Protein AF-A0A5C4S2W8-F1 (afdb_monomer_lite)

Foldseek 3Di:
DAEEEEQAAEEEEDEPFAEEYEYEDHHFQYEYEAEPPDGHQYEYEYEHDDQPRYAYEYEPDDPVQWDWDADPQEIWIDGVRYIYHYGPHHPVRDDDVRYHYD

pLDDT: mean 92.23, std 7.01, range [64.69, 98.69]

Structure (mmCIF, N/CA/C/O backbone):
data_AF-A0A5C4S2W8-F1
#
_entry.id   AF-A0A5C4S2W8-F1
#
loop_
_atom_site.group_PDB
_atom_site.id
_atom_site.type_symbol
_atom_site.label_atom_id
_atom_site.label_alt_id
_atom_site.label_comp_id
_atom_site.label_asym_id
_atom_site.label_entity_id
_atom_site.label_seq_id
_atom_site.pdbx_PDB_ins_code
_atom_site.Cartn_x
_atom_site.Cartn_y
_atom_site.Cartn_z
_atom_site.occupancy
_atom_site.B_iso_or_equiv
_atom_site.auth_seq_id
_atom_site.auth_comp_id
_atom_site.auth_asym_id
_atom_site.auth_atom_id
_atom_site.pdbx_PDB_model_num
ATOM 1 N N . GLY A 1 1 ? -2.004 6.730 -14.067 1.00 86.62 1 GLY A N 1
ATOM 2 C CA . GLY A 1 1 ? -1.935 8.163 -14.410 1.00 86.62 1 GLY A CA 1
ATOM 3 C C . GLY A 1 1 ? -1.652 8.871 -13.117 1.00 86.62 1 GLY A C 1
ATOM 4 O O . GLY A 1 1 ? -0.824 8.380 -12.392 1.00 86.62 1 GLY A O 1
ATOM 5 N N . ASN A 1 2 ? -2.298 9.983 -12.784 1.00 95.69 2 ASN A N 1
ATOM 6 C CA . ASN A 1 2 ? -2.459 10.297 -11.360 1.00 95.69 2 ASN A CA 1
ATOM 7 C C . ASN A 1 2 ? -3.952 10.189 -11.105 1.00 95.69 2 ASN A C 1
ATOM 9 O O . ASN A 1 2 ? -4.709 11.097 -11.468 1.00 95.69 2 ASN A O 1
ATOM 13 N N . ASP A 1 3 ? -4.364 9.054 -10.576 1.00 96.38 3 ASP A N 1
ATOM 14 C CA . ASP A 1 3 ? -5.743 8.618 -10.533 1.00 96.38 3 ASP A CA 1
ATOM 15 C C . ASP A 1 3 ? -6.281 8.623 -9.098 1.00 96.38 3 ASP A C 1
ATOM 17 O O . ASP A 1 3 ? -5.558 8.691 -8.102 1.00 96.38 3 ASP A O 1
ATOM 21 N N . ARG A 1 4 ? -7.609 8.638 -8.995 1.00 97.81 4 ARG A N 1
ATOM 22 C CA . ARG A 1 4 ? -8.342 8.469 -7.739 1.00 97.81 4 ARG A CA 1
ATOM 23 C C . ARG A 1 4 ? -9.236 7.254 -7.893 1.00 97.81 4 ARG A C 1
ATOM 25 O O . ARG A 1 4 ? -10.147 7.293 -8.721 1.00 97.81 4 ARG A O 1
ATOM 32 N N . LEU A 1 5 ? -8.967 6.203 -7.130 1.00 97.88 5 LEU A N 1
ATOM 33 C CA . LEU A 1 5 ? -9.716 4.951 -7.170 1.00 97.88 5 LEU A CA 1
ATOM 34 C C . LEU A 1 5 ? -10.456 4.762 -5.847 1.00 97.88 5 LEU A C 1
ATOM 36 O O . LEU A 1 5 ? -9.905 5.016 -4.779 1.00 97.88 5 LEU A O 1
ATOM 40 N N . TYR A 1 6 ? -11.706 4.317 -5.946 1.00 98.12 6 TYR A N 1
ATOM 41 C CA . TYR A 1 6 ? -12.584 4.026 -4.816 1.00 98.12 6 TYR A CA 1
ATOM 42 C C . TYR A 1 6 ? -13.240 2.662 -5.059 1.00 98.12 6 TYR A C 1
ATOM 44 O O . TYR A 1 6 ? -13.908 2.517 -6.086 1.00 98.12 6 TYR A O 1
ATOM 52 N N . GLY A 1 7 ? -13.012 1.687 -4.173 1.00 97.75 7 GLY A N 1
ATOM 53 C CA . GLY A 1 7 ? -13.579 0.332 -4.262 1.00 97.75 7 GLY A CA 1
ATOM 54 C C . GLY A 1 7 ? -15.073 0.332 -3.948 1.00 97.75 7 GLY A C 1
ATOM 55 O O . GLY A 1 7 ? -15.903 0.050 -4.814 1.00 97.75 7 GLY A O 1
ATOM 56 N N . GLY A 1 8 ? -15.425 0.844 -2.770 1.00 97.88 8 GLY A N 1
ATOM 57 C CA . GLY A 1 8 ? -16.808 1.002 -2.335 1.00 97.88 8 GLY A CA 1
ATOM 58 C C . GLY A 1 8 ? -17.196 -0.052 -1.317 1.00 97.88 8 GLY A C 1
ATOM 59 O O . GLY A 1 8 ? -16.492 -0.237 -0.337 1.00 97.88 8 GLY A O 1
ATOM 60 N N . ASP A 1 9 ? -18.367 -0.660 -1.483 1.00 97.69 9 ASP A N 1
ATOM 61 C CA . ASP A 1 9 ? -18.800 -1.738 -0.595 1.00 97.69 9 ASP A CA 1
ATOM 62 C C . ASP A 1 9 ? -18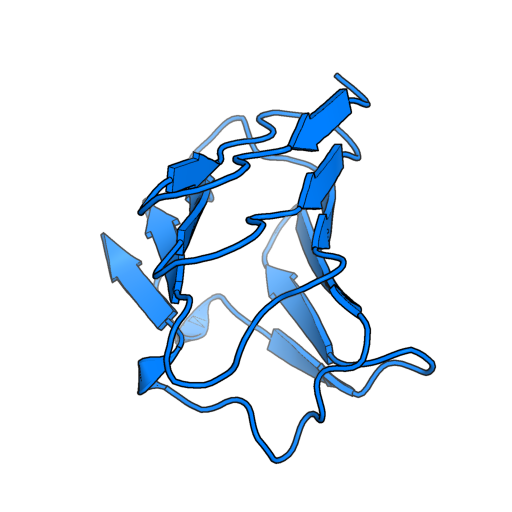.385 -3.087 -1.198 1.00 97.69 9 ASP A C 1
ATOM 64 O O . ASP A 1 9 ? -18.750 -3.390 -2.338 1.00 97.69 9 ASP A O 1
ATOM 68 N N . GLY A 1 10 ? -17.762 -3.955 -0.405 1.00 97.94 10 GLY A N 1
ATOM 69 C CA . GLY A 1 10 ? -17.365 -5.300 -0.809 1.00 97.94 10 GLY A CA 1
ATOM 70 C C . GLY A 1 10 ? -15.874 -5.554 -0.622 1.00 97.94 10 GLY A C 1
ATOM 71 O O . GLY A 1 10 ? -15.175 -4.773 -0.007 1.00 97.94 10 GLY A O 1
ATOM 72 N N . SER A 1 11 ? -15.411 -6.706 -1.105 1.00 98.25 11 SER A N 1
ATOM 73 C CA . SER A 1 11 ? -13.978 -7.004 -1.164 1.00 98.25 11 SER A CA 1
ATOM 74 C C . SER A 1 11 ? -13.453 -6.630 -2.537 1.00 98.25 11 SER A C 1
ATOM 76 O O . SER A 1 11 ? -13.718 -7.345 -3.513 1.00 98.25 11 SER A O 1
ATOM 78 N N . ASP A 1 12 ? -12.707 -5.540 -2.601 1.00 98.62 12 ASP A N 1
ATOM 79 C CA . ASP A 1 12 ? -12.193 -4.971 -3.831 1.00 98.62 12 ASP A CA 1
ATOM 80 C C . ASP A 1 12 ? -10.703 -5.255 -4.028 1.00 98.62 12 ASP A C 1
ATOM 82 O O . ASP A 1 12 ? -9.938 -5.556 -3.111 1.00 98.62 12 ASP A O 1
ATOM 86 N N . ARG A 1 13 ? -10.275 -5.191 -5.290 1.00 97.88 13 ARG A N 1
ATOM 87 C CA . ARG A 1 13 ? -8.861 -5.260 -5.671 1.00 97.88 13 ARG A CA 1
ATOM 88 C C . ARG A 1 13 ? -8.510 -4.001 -6.443 1.00 97.88 13 ARG A C 1
ATOM 90 O O . ARG A 1 13 ? -9.021 -3.800 -7.546 1.00 97.88 13 ARG A O 1
ATOM 97 N N . LEU A 1 14 ? -7.666 -3.159 -5.859 1.00 97.94 14 LEU A N 1
ATOM 98 C CA . LEU A 1 14 ? -7.323 -1.844 -6.386 1.00 97.94 14 LEU A CA 1
ATOM 99 C C . LEU A 1 14 ? -5.877 -1.836 -6.881 1.00 97.94 14 LEU A C 1
ATOM 101 O O . LEU A 1 14 ? -4.947 -2.097 -6.124 1.00 97.94 14 LEU A O 1
ATOM 105 N N . GLU A 1 15 ? -5.700 -1.482 -8.150 1.00 95.25 15 GLU A N 1
ATOM 106 C CA . GLU A 1 15 ? -4.400 -1.291 -8.790 1.00 95.25 15 GLU A CA 1
ATOM 107 C C . GLU A 1 15 ? -4.389 0.094 -9.450 1.00 95.25 15 GLU A C 1
ATOM 109 O O . GLU A 1 15 ? -5.111 0.327 -10.420 1.00 95.25 15 GLU A O 1
ATOM 114 N N . GLY A 1 16 ? -3.606 1.028 -8.898 1.00 93.44 16 GLY A N 1
ATOM 115 C CA . GLY A 1 16 ? -3.472 2.388 -9.446 1.00 93.44 16 GLY A CA 1
ATOM 116 C C . GLY A 1 16 ? -2.714 2.419 -10.779 1.00 93.44 16 GLY A C 1
ATOM 117 O O . GLY A 1 16 ? -3.068 3.150 -11.709 1.00 93.44 16 GLY A O 1
ATOM 118 N N . GLY A 1 17 ? -1.740 1.517 -10.925 1.00 91.69 17 GLY A N 1
ATOM 119 C CA . GLY A 1 17 ? -0.876 1.445 -12.093 1.00 91.69 17 GLY A CA 1
ATOM 120 C C . GLY A 1 17 ? 0.305 2.404 -11.967 1.00 91.69 17 GLY A C 1
ATOM 121 O O . GLY A 1 17 ? 0.966 2.446 -10.945 1.00 91.69 17 GLY A O 1
ATOM 122 N N . SER A 1 18 ? 0.655 3.110 -13.042 1.00 90.19 18 SER A N 1
ATOM 123 C CA . SER A 1 18 ? 1.794 4.036 -13.027 1.00 90.19 18 SER A CA 1
ATOM 124 C C . SER A 1 18 ? 1.388 5.438 -12.588 1.00 90.19 18 SER A C 1
ATOM 126 O O . SER A 1 18 ? 0.372 5.937 -13.060 1.00 90.19 18 SER A O 1
ATOM 128 N N . GLY A 1 19 ? 2.262 6.127 -11.853 1.00 92.44 19 GLY A N 1
ATOM 129 C CA . GLY A 1 19 ? 2.104 7.523 -11.439 1.00 92.44 19 GLY A CA 1
ATOM 130 C C . GLY A 1 19 ? 1.749 7.663 -9.960 1.00 92.44 19 GLY A C 1
ATOM 131 O O . GLY A 1 19 ? 2.172 6.843 -9.165 1.00 92.44 19 GLY A O 1
ATOM 132 N N . ALA A 1 20 ? 1.147 8.780 -9.556 1.00 95.44 20 ALA A N 1
ATOM 133 C CA . ALA A 1 20 ? 0.855 9.046 -8.145 1.00 95.44 20 ALA A CA 1
ATOM 134 C C . ALA A 1 20 ? -0.650 8.975 -7.908 1.00 95.44 20 ALA A C 1
ATOM 136 O O . ALA A 1 20 ? -1.374 9.942 -8.190 1.00 95.44 20 ALA A O 1
ATOM 137 N N . ASP A 1 21 ? -1.095 7.838 -7.388 1.00 97.19 21 ASP A N 1
ATOM 138 C CA . ASP A 1 21 ? -2.501 7.501 -7.250 1.00 97.19 21 ASP A CA 1
ATOM 139 C C . ASP A 1 21 ? -2.988 7.660 -5.804 1.00 97.19 21 ASP A C 1
ATOM 141 O O . ASP A 1 21 ? -2.241 7.570 -4.828 1.00 97.19 21 ASP A O 1
ATOM 145 N N . THR A 1 22 ? -4.276 7.952 -5.647 1.00 98.19 22 THR A N 1
ATOM 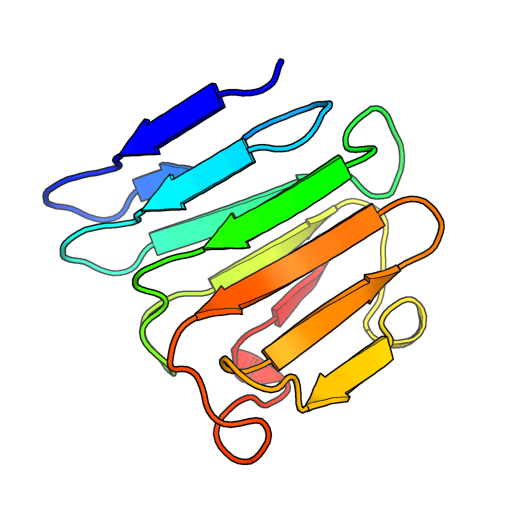146 C CA . THR A 1 22 ? -4.961 7.934 -4.348 1.00 98.19 22 THR A CA 1
ATOM 147 C C . THR A 1 22 ? -5.999 6.826 -4.366 1.00 98.19 22 THR A C 1
ATOM 149 O O . THR A 1 22 ? -6.930 6.867 -5.172 1.00 98.19 22 THR A O 1
ATOM 152 N N . LEU A 1 23 ? -5.834 5.849 -3.486 1.00 98.50 23 LEU A N 1
ATOM 153 C CA . LEU A 1 23 ? -6.641 4.643 -3.413 1.00 98.50 23 LEU A CA 1
ATOM 154 C C . LEU A 1 23 ? -7.445 4.648 -2.110 1.00 98.50 23 LEU A C 1
ATOM 156 O O . LEU A 1 23 ? -6.923 4.978 -1.043 1.00 98.50 23 LEU A O 1
ATOM 160 N N . SER A 1 24 ? -8.709 4.268 -2.208 1.00 98.62 24 SER A N 1
ATOM 161 C CA . SER A 1 24 ? -9.597 4.088 -1.065 1.00 98.62 24 SER A CA 1
ATOM 162 C C . SER A 1 24 ? -10.354 2.775 -1.245 1.00 98.62 24 SER A C 1
ATOM 164 O O . SER A 1 24 ? -11.056 2.623 -2.248 1.00 98.62 24 SER A O 1
ATOM 166 N N . GLY A 1 25 ? -10.184 1.831 -0.324 1.00 98.25 25 GLY A N 1
ATOM 167 C CA . GLY A 1 25 ? -10.836 0.519 -0.385 1.00 98.25 25 GLY A CA 1
ATOM 168 C C . GLY A 1 25 ? -12.344 0.641 -0.184 1.00 98.25 25 GLY A C 1
ATOM 169 O O . GLY A 1 25 ? -13.132 0.260 -1.048 1.00 98.25 25 GLY A O 1
ATOM 170 N N . GLY A 1 26 ? -12.745 1.377 0.851 1.00 98.31 26 GLY A N 1
ATOM 171 C CA . GLY A 1 26 ? -14.127 1.464 1.289 1.00 98.31 26 GLY A CA 1
ATOM 172 C C . GLY A 1 26 ? -14.421 0.450 2.391 1.00 98.31 26 GLY A C 1
ATOM 173 O O . GLY A 1 26 ? -13.723 0.410 3.397 1.00 98.31 26 GLY A O 1
ATOM 174 N N . ALA A 1 27 ? -15.536 -0.263 2.287 1.00 97.75 27 ALA A N 1
ATOM 175 C CA . ALA A 1 27 ? -15.998 -1.187 3.310 1.00 97.75 27 ALA A CA 1
ATOM 176 C C . ALA A 1 27 ? -15.836 -2.633 2.849 1.00 97.75 27 ALA A C 1
ATOM 178 O O . ALA A 1 27 ? -16.565 -3.077 1.970 1.00 97.75 27 ALA A O 1
ATOM 179 N N . GLY A 1 28 ? -15.025 -3.410 3.556 1.00 98.00 28 GLY A N 1
ATOM 180 C CA . GLY A 1 28 ? -14.832 -4.833 3.300 1.00 98.00 28 GLY A CA 1
ATOM 181 C C . GLY A 1 28 ? -13.373 -5.207 3.489 1.00 98.00 28 GLY A C 1
ATOM 182 O O . GLY A 1 28 ? -12.651 -4.483 4.154 1.00 98.00 28 GLY A O 1
ATOM 183 N N . SER A 1 29 ? -12.979 -6.378 2.986 1.00 98.25 29 SER A N 1
ATOM 184 C CA . SER A 1 29 ? -11.573 -6.801 2.992 1.00 98.25 29 SER A CA 1
ATOM 185 C C . SER A 1 29 ? -10.979 -6.557 1.620 1.00 98.25 29 SER A C 1
ATOM 187 O O . SER A 1 29 ? -11.285 -7.320 0.693 1.00 98.25 29 SER A O 1
ATOM 189 N N . ASP A 1 30 ? -10.152 -5.526 1.513 1.00 98.69 30 ASP A N 1
ATOM 190 C CA . ASP A 1 30 ? -9.632 -5.029 0.249 1.00 98.69 30 ASP A CA 1
ATOM 191 C C . ASP A 1 30 ? -8.175 -5.431 0.019 1.00 98.69 30 ASP A C 1
ATOM 193 O O . ASP A 1 30 ? -7.404 -5.722 0.938 1.00 98.69 30 ASP A O 1
ATOM 197 N N . VAL A 1 31 ? -7.781 -5.464 -1.253 1.00 98.44 31 VAL A N 1
ATOM 198 C CA . VAL A 1 31 ? -6.403 -5.747 -1.658 1.00 98.44 31 VAL A CA 1
ATOM 199 C C . VAL A 1 31 ? -5.871 -4.626 -2.535 1.00 98.44 31 VAL A C 1
ATOM 201 O O . VAL A 1 31 ? -6.374 -4.387 -3.634 1.00 98.44 31 VAL A O 1
ATOM 204 N N . PHE A 1 32 ? -4.794 -3.991 -2.085 1.00 97.88 32 PHE A N 1
ATOM 205 C CA . PHE A 1 32 ? -4.084 -2.962 -2.837 1.00 97.88 32 PHE A CA 1
ATOM 206 C C . PHE A 1 32 ? -2.865 -3.583 -3.518 1.00 97.88 32 PHE A C 1
ATOM 208 O O . PHE A 1 32 ? -1.981 -4.118 -2.847 1.00 97.88 32 PHE A O 1
ATOM 215 N N . VAL A 1 33 ? -2.840 -3.552 -4.850 1.00 95.69 33 VAL A N 1
ATOM 216 C CA . VAL A 1 33 ? -1.904 -4.324 -5.676 1.00 95.69 33 VAL A CA 1
ATOM 217 C C . VAL A 1 33 ? -0.799 -3.433 -6.241 1.00 95.69 33 VAL A C 1
ATOM 219 O O . VAL A 1 33 ? -1.071 -2.408 -6.871 1.00 95.69 33 VAL A O 1
ATOM 222 N N . PHE A 1 34 ? 0.449 -3.873 -6.077 1.00 93.81 34 PHE A N 1
ATOM 223 C CA . PHE A 1 34 ? 1.648 -3.199 -6.574 1.00 93.81 34 PHE A CA 1
ATOM 224 C C . PHE A 1 34 ? 2.534 -4.165 -7.369 1.00 93.81 34 PHE A C 1
ATOM 226 O O . PHE A 1 34 ? 3.053 -5.144 -6.830 1.00 93.81 34 PHE A O 1
ATOM 233 N N . ASP A 1 35 ? 2.761 -3.866 -8.650 1.00 90.19 35 ASP A N 1
ATOM 234 C CA . ASP A 1 35 ? 3.704 -4.607 -9.496 1.00 90.19 35 ASP A CA 1
ATOM 235 C C . ASP A 1 35 ? 5.098 -3.971 -9.449 1.00 90.19 35 ASP A C 1
ATOM 237 O O . ASP A 1 35 ? 5.396 -3.005 -10.157 1.00 90.19 35 ASP A O 1
ATOM 241 N N . ILE A 1 36 ? 5.971 -4.548 -8.621 1.00 84.62 36 ILE A N 1
ATOM 242 C CA . ILE A 1 36 ? 7.352 -4.083 -8.432 1.00 84.62 36 ILE A CA 1
ATOM 243 C C . ILE A 1 36 ? 8.255 -4.519 -9.599 1.00 84.62 36 ILE A C 1
ATOM 245 O O . ILE A 1 36 ? 9.316 -3.937 -9.819 1.00 84.62 36 ILE A O 1
ATOM 249 N N . SER A 1 37 ? 7.845 -5.514 -10.390 1.00 77.62 37 SER A N 1
ATOM 250 C CA . SER A 1 37 ? 8.636 -6.023 -11.516 1.00 77.62 37 SER A CA 1
ATOM 251 C C . SER A 1 37 ? 8.556 -5.158 -12.781 1.00 77.62 37 SER A C 1
ATOM 253 O O . SER A 1 37 ? 9.305 -5.396 -13.735 1.00 77.62 37 SER A O 1
ATOM 255 N N . GLY A 1 38 ? 7.661 -4.164 -12.805 1.00 70.25 38 GLY A N 1
ATOM 256 C CA . GLY A 1 38 ? 7.260 -3.477 -14.028 1.00 70.25 38 GLY A CA 1
ATOM 257 C C . GLY A 1 38 ? 6.833 -2.017 -13.858 1.00 70.25 38 GLY A C 1
ATOM 258 O O . GLY A 1 38 ? 7.607 -1.161 -13.442 1.00 70.25 38 GLY A O 1
ATOM 259 N N . SER A 1 39 ? 5.623 -1.706 -14.331 1.00 64.69 39 SER A N 1
ATOM 260 C CA . SER A 1 39 ? 5.176 -0.337 -14.655 1.00 64.69 39 SER A CA 1
ATOM 261 C C . SER A 1 39 ? 4.623 0.452 -13.467 1.00 64.69 39 SER A C 1
ATOM 263 O O . SER A 1 39 ? 4.272 1.619 -13.645 1.00 64.69 39 SER A O 1
ATOM 265 N N . ASN A 1 40 ? 4.531 -0.149 -12.279 1.00 67.06 40 ASN A N 1
ATOM 266 C CA . ASN A 1 40 ? 3.989 0.498 -11.086 1.00 67.06 40 ASN A CA 1
ATOM 267 C C . ASN A 1 40 ? 5.083 1.337 -10.394 1.00 67.06 40 ASN A C 1
ATOM 269 O O . ASN A 1 40 ? 5.594 1.043 -9.312 1.00 67.06 40 ASN A O 1
ATOM 273 N N . THR A 1 41 ? 5.530 2.354 -11.131 1.00 73.12 41 THR A N 1
ATOM 274 C CA . THR A 1 41 ? 6.456 3.384 -10.663 1.00 73.12 41 THR A CA 1
ATOM 275 C C . THR A 1 41 ? 5.627 4.561 -10.180 1.00 73.12 41 THR A C 1
ATOM 277 O O . THR A 1 41 ? 4.867 5.129 -10.972 1.00 73.12 41 THR A O 1
ATOM 280 N N . GLY A 1 42 ? 5.766 4.938 -8.913 1.00 85.69 42 GLY A N 1
ATOM 281 C CA . GLY A 1 42 ? 4.764 5.807 -8.315 1.00 85.69 42 GLY A CA 1
ATOM 282 C C . GLY A 1 42 ? 4.941 6.077 -6.836 1.00 85.69 42 GLY A C 1
ATOM 283 O O . GLY A 1 42 ? 5.642 5.353 -6.131 1.00 85.69 42 GLY A O 1
ATOM 284 N N . SER A 1 43 ? 4.308 7.149 -6.372 1.00 93.06 43 SER A N 1
ATOM 285 C CA . SER A 1 43 ? 4.153 7.428 -4.948 1.00 93.06 43 SER A CA 1
ATOM 286 C C . SER A 1 43 ? 2.671 7.530 -4.650 1.00 93.06 43 SER A C 1
ATOM 288 O O . SER A 1 43 ? 2.081 8.598 -4.824 1.00 93.06 43 SER A O 1
ATOM 290 N N . ASP A 1 44 ? 2.113 6.420 -4.194 1.00 96.00 44 ASP A N 1
ATOM 291 C CA . ASP A 1 44 ? 0.684 6.281 -3.973 1.00 96.00 44 ASP A CA 1
ATOM 292 C C . ASP A 1 44 ? 0.305 6.587 -2.532 1.00 96.00 44 ASP A C 1
ATOM 294 O O . ASP A 1 44 ? 1.130 6.548 -1.610 1.00 96.00 44 ASP A O 1
ATOM 298 N N . THR A 1 45 ? -0.976 6.865 -2.338 1.00 97.50 45 THR A N 1
ATOM 299 C CA . THR A 1 45 ? -1.581 7.079 -1.029 1.00 97.50 45 THR A CA 1
ATOM 300 C C . THR A 1 45 ? -2.811 6.197 -0.885 1.00 97.50 45 THR A C 1
ATOM 302 O O . THR A 1 45 ? -3.735 6.307 -1.685 1.00 97.50 45 THR A O 1
ATOM 305 N N . ILE A 1 46 ? -2.856 5.384 0.168 1.00 98.12 46 ILE A N 1
ATOM 306 C CA . ILE A 1 46 ? -4.057 4.675 0.614 1.00 98.12 46 ILE A CA 1
ATOM 307 C C . ILE A 1 46 ? -4.652 5.438 1.799 1.00 98.12 46 ILE A C 1
ATOM 309 O O . ILE A 1 46 ? -3.958 5.698 2.785 1.00 98.12 46 ILE A O 1
ATOM 313 N N . THR A 1 47 ? -5.923 5.820 1.698 1.00 98.06 47 THR A N 1
ATOM 314 C CA . THR A 1 47 ? -6.557 6.750 2.652 1.00 98.06 47 THR A CA 1
ATOM 315 C C . THR A 1 47 ? -7.295 6.082 3.811 1.00 98.06 47 THR A C 1
ATOM 317 O O . THR A 1 47 ? -7.621 6.762 4.781 1.00 98.06 47 THR A O 1
ATOM 320 N N . ASP A 1 48 ? -7.614 4.793 3.700 1.00 97.62 48 ASP A N 1
ATOM 321 C CA . ASP A 1 48 ? -8.543 4.088 4.595 1.00 97.62 48 ASP A CA 1
ATOM 322 C C . ASP A 1 48 ? -8.120 2.651 4.940 1.00 97.62 48 ASP A C 1
ATOM 324 O O . ASP A 1 48 ? -8.953 1.881 5.396 1.00 97.62 48 ASP A O 1
ATOM 328 N N . PHE A 1 49 ? -6.831 2.318 4.791 1.00 97.81 49 PHE A N 1
ATOM 329 C CA . PHE A 1 49 ? -6.307 0.974 5.066 1.00 97.81 49 PHE A CA 1
ATOM 330 C C . PHE A 1 49 ? -6.661 0.486 6.484 1.00 97.81 49 PHE A C 1
ATOM 332 O O . PHE A 1 49 ? -6.216 1.073 7.482 1.00 97.81 49 PHE A O 1
ATOM 339 N N . GLU A 1 50 ? -7.406 -0.614 6.579 1.00 96.62 50 GLU A N 1
ATOM 340 C CA . GLU A 1 50 ? -7.818 -1.244 7.831 1.00 96.62 50 GLU A CA 1
ATOM 341 C C . GLU A 1 50 ? -6.898 -2.424 8.194 1.00 96.62 50 GLU A C 1
ATOM 343 O O . GLU A 1 50 ? -6.870 -3.469 7.547 1.00 96.62 50 GLU A O 1
ATOM 348 N N . ILE A 1 51 ? -6.141 -2.265 9.284 1.00 95.00 51 ILE A N 1
ATOM 349 C CA . ILE A 1 51 ? -5.192 -3.277 9.775 1.00 95.00 51 ILE A CA 1
ATOM 350 C C . ILE A 1 51 ? -5.906 -4.585 10.124 1.00 95.00 51 ILE A C 1
ATOM 352 O O . ILE A 1 51 ? -6.885 -4.586 10.875 1.00 95.00 51 ILE A O 1
ATOM 356 N N . GLY A 1 52 ? -5.361 -5.705 9.645 1.00 94.50 52 GLY A N 1
ATOM 357 C CA . GLY A 1 52 ? -5.929 -7.038 9.858 1.00 94.50 52 GLY A CA 1
ATOM 358 C C . GLY A 1 52 ? -7.207 -7.323 9.061 1.00 94.50 52 GLY A C 1
ATOM 359 O O . GLY A 1 52 ? -7.824 -8.370 9.276 1.00 94.50 52 GLY A O 1
ATOM 360 N N . VAL A 1 53 ? -7.605 -6.417 8.165 1.00 96.44 53 VAL A N 1
ATOM 361 C CA . VAL A 1 53 ? -8.748 -6.571 7.256 1.00 96.44 53 VAL A CA 1
ATOM 362 C C . VAL A 1 53 ? -8.282 -6.446 5.808 1.00 96.44 53 VAL A C 1
ATOM 364 O O . VAL A 1 53 ? -8.570 -7.341 5.010 1.00 96.44 53 VAL A O 1
ATOM 367 N N . ASP A 1 54 ? -7.521 -5.397 5.505 1.00 98.12 54 ASP A N 1
ATOM 368 C CA . ASP A 1 54 ? -6.954 -5.135 4.186 1.00 98.12 54 ASP A CA 1
ATOM 369 C C . ASP A 1 54 ? -5.549 -5.711 4.037 1.00 98.12 54 ASP A C 1
ATOM 371 O O . ASP A 1 54 ? -4.845 -5.983 5.012 1.00 98.12 54 ASP A O 1
ATOM 375 N N . VAL A 1 55 ? -5.119 -5.872 2.787 1.00 97.69 55 VAL A N 1
ATOM 376 C CA . VAL A 1 55 ? -3.808 -6.433 2.451 1.00 97.69 55 VAL A CA 1
ATOM 377 C C . VAL A 1 55 ? -3.116 -5.612 1.369 1.00 97.69 55 VAL A C 1
ATOM 379 O O . VAL A 1 55 ? -3.726 -5.180 0.388 1.00 97.69 55 VAL A O 1
ATOM 382 N N . LEU A 1 56 ? -1.801 -5.456 1.514 1.00 96.94 56 LEU A N 1
ATOM 383 C CA . LEU A 1 56 ? -0.921 -4.984 0.450 1.00 96.94 56 LEU A CA 1
ATOM 384 C C . LEU A 1 56 ? -0.352 -6.187 -0.307 1.00 96.94 56 LEU A C 1
ATOM 386 O O . LEU A 1 56 ? 0.392 -6.993 0.255 1.00 96.94 56 LEU A O 1
ATOM 390 N N . GLU A 1 57 ? -0.684 -6.313 -1.587 1.00 96.19 57 GLU A N 1
ATOM 391 C CA . GLU A 1 57 ? -0.209 -7.396 -2.445 1.00 96.19 57 GLU A CA 1
ATOM 392 C C . GLU A 1 57 ? 0.887 -6.892 -3.387 1.00 96.19 57 GLU A C 1
ATOM 394 O O . GLU A 1 57 ? 0.672 -5.997 -4.201 1.00 96.19 57 GLU A O 1
ATOM 399 N N . PHE A 1 58 ? 2.069 -7.494 -3.295 1.00 94.00 58 PHE A N 1
ATOM 400 C CA . PHE A 1 58 ? 3.246 -7.127 -4.070 1.00 94.00 58 PHE A CA 1
ATOM 401 C C . PHE A 1 58 ? 3.620 -8.236 -5.050 1.00 94.00 58 PHE A C 1
ATOM 403 O O . PHE A 1 58 ? 3.911 -9.361 -4.643 1.00 94.00 58 PHE A O 1
ATOM 410 N N . HIS A 1 59 ? 3.653 -7.915 -6.343 1.00 92.69 59 HIS A N 1
ATOM 411 C CA . HIS A 1 59 ? 4.054 -8.850 -7.398 1.00 92.69 59 HIS A CA 1
ATOM 412 C C . HIS A 1 59 ? 5.531 -8.677 -7.733 1.00 92.69 59 HIS A C 1
ATOM 414 O O . HIS A 1 59 ? 6.019 -7.555 -7.903 1.00 92.69 59 HIS A O 1
ATOM 420 N N . GLY A 1 60 ? 6.251 -9.794 -7.842 1.00 89.50 60 GLY A N 1
ATOM 421 C CA . GLY A 1 60 ? 7.661 -9.793 -8.238 1.00 89.50 60 GLY A CA 1
ATOM 422 C C . GLY A 1 60 ? 8.611 -9.214 -7.185 1.00 89.50 60 GLY A C 1
ATOM 423 O O . GLY A 1 60 ? 9.737 -8.837 -7.512 1.00 89.50 60 GLY A O 1
ATOM 424 N N . ALA A 1 61 ? 8.179 -9.162 -5.925 1.00 87.94 61 ALA A N 1
ATOM 425 C CA . ALA A 1 61 ? 8.976 -8.702 -4.797 1.00 87.94 61 ALA A CA 1
ATOM 426 C C . ALA A 1 61 ? 8.929 -9.682 -3.624 1.00 87.94 61 ALA A C 1
ATOM 428 O O . ALA A 1 61 ? 8.142 -10.620 -3.567 1.00 87.94 61 ALA A O 1
ATOM 429 N N . THR A 1 62 ? 9.794 -9.432 -2.652 1.00 89.94 62 THR A N 1
ATOM 430 C CA . THR A 1 62 ? 9.802 -10.087 -1.348 1.00 89.94 62 THR A CA 1
ATOM 431 C C . THR A 1 62 ? 9.798 -9.030 -0.257 1.00 89.94 62 THR A C 1
ATOM 433 O O . THR A 1 62 ? 10.159 -7.878 -0.495 1.00 89.94 62 THR A O 1
ATOM 436 N N . TYR A 1 63 ? 9.512 -9.440 0.977 1.00 87.38 63 TYR A N 1
ATOM 437 C CA . TYR A 1 63 ? 9.585 -8.547 2.133 1.00 87.38 63 TYR A CA 1
ATOM 438 C C . TYR A 1 63 ? 10.944 -7.836 2.269 1.00 87.38 63 TYR A C 1
ATOM 440 O O . TYR A 1 63 ? 11.013 -6.703 2.730 1.00 87.38 63 TYR A O 1
ATOM 448 N N . SER A 1 64 ? 12.037 -8.460 1.809 1.00 89.81 64 SER A N 1
ATOM 449 C CA . SER A 1 64 ? 13.377 -7.856 1.831 1.00 89.81 64 SER A CA 1
ATOM 450 C C . SER A 1 64 ? 13.561 -6.675 0.870 1.00 89.81 64 SER A C 1
ATOM 452 O O . SER A 1 64 ? 14.498 -5.897 1.039 1.00 89.81 64 SER A O 1
ATOM 454 N N . ASN A 1 65 ? 12.675 -6.526 -0.120 1.00 88.31 65 ASN A N 1
ATOM 455 C CA . ASN A 1 65 ? 12.664 -5.388 -1.037 1.00 88.31 65 ASN A CA 1
ATOM 456 C C . ASN A 1 65 ? 11.993 -4.152 -0.425 1.00 88.31 65 ASN A C 1
ATOM 458 O O . ASN A 1 65 ? 12.116 -3.067 -0.991 1.00 88.31 65 ASN A O 1
ATOM 462 N N . LEU A 1 66 ? 11.291 -4.309 0.703 1.00 89.19 66 LEU A N 1
ATOM 463 C CA . LEU A 1 66 ? 10.510 -3.246 1.319 1.00 89.19 66 LEU A CA 1
ATOM 464 C C . LEU A 1 66 ? 11.268 -2.587 2.471 1.00 89.19 66 LEU A C 1
ATOM 466 O O . LEU A 1 66 ? 11.864 -3.243 3.326 1.00 89.19 66 LEU A O 1
ATOM 470 N N . THR A 1 67 ? 11.168 -1.265 2.541 1.00 90.25 67 THR A N 1
ATOM 471 C CA . THR A 1 67 ? 11.538 -0.468 3.711 1.00 90.25 67 THR A CA 1
ATOM 472 C C . THR A 1 67 ? 10.290 0.214 4.251 1.00 90.25 67 THR A C 1
ATOM 474 O O . THR A 1 67 ? 9.607 0.927 3.526 1.00 90.25 67 THR A O 1
ATOM 477 N N . SER A 1 68 ? 9.978 0.009 5.531 1.00 81.56 68 SER A N 1
ATOM 478 C CA . SER A 1 68 ? 8.807 0.613 6.175 1.00 81.56 68 SER A CA 1
ATOM 479 C C . SER A 1 68 ? 9.214 1.629 7.235 1.00 81.56 68 SER A C 1
ATOM 481 O O . SER A 1 68 ? 9.816 1.291 8.260 1.00 81.56 68 SER A O 1
ATOM 483 N N . ILE A 1 69 ? 8.837 2.884 7.013 1.00 78.12 69 ILE A N 1
ATOM 484 C CA . ILE A 1 69 ? 9.178 4.029 7.859 1.00 78.12 69 ILE A CA 1
ATOM 485 C C . ILE A 1 69 ? 7.914 4.697 8.401 1.00 78.12 69 ILE A C 1
ATOM 487 O O . ILE A 1 69 ? 6.904 4.839 7.713 1.00 78.12 69 ILE A O 1
ATOM 491 N N . ALA A 1 70 ? 7.968 5.116 9.667 1.00 81.00 70 ALA A N 1
ATOM 492 C CA . ALA A 1 70 ? 6.938 5.987 10.216 1.00 81.00 70 ALA A CA 1
ATOM 493 C C . ALA A 1 70 ? 6.981 7.344 9.494 1.00 81.00 70 ALA A C 1
ATOM 495 O O . ALA A 1 70 ? 8.049 7.932 9.319 1.00 81.00 70 ALA A O 1
ATOM 496 N N . SER A 1 71 ? 5.814 7.831 9.095 1.00 79.56 71 SER A N 1
ATOM 497 C CA . SER A 1 71 ? 5.587 9.094 8.397 1.00 79.56 71 SER A CA 1
ATOM 498 C C . SER A 1 71 ? 4.694 9.992 9.258 1.00 79.56 71 SER A C 1
ATOM 500 O O . SER A 1 71 ? 3.935 9.507 10.096 1.00 79.56 71 SER A O 1
ATOM 502 N N . GLY A 1 72 ? 4.762 11.314 9.066 1.00 77.62 72 GLY A N 1
ATOM 503 C CA . GLY A 1 72 ? 3.967 12.273 9.845 1.00 77.62 72 GLY A CA 1
ATOM 504 C C . GLY A 1 72 ? 2.450 12.044 9.776 1.00 77.62 72 GLY A C 1
ATOM 505 O O . GLY A 1 72 ? 1.750 12.458 10.695 1.00 77.62 72 GLY A O 1
ATOM 506 N N . ASN A 1 73 ? 1.960 11.366 8.729 1.00 84.12 73 ASN A N 1
ATOM 507 C CA . ASN A 1 73 ? 0.547 11.017 8.537 1.00 84.12 73 ASN A CA 1
ATOM 508 C C . ASN A 1 73 ? 0.283 9.495 8.511 1.00 84.12 73 ASN A C 1
ATOM 510 O O . ASN A 1 73 ? -0.769 9.073 8.049 1.00 84.12 73 ASN A O 1
ATOM 514 N N . GLY A 1 74 ? 1.218 8.655 8.968 1.00 92.62 74 GLY A N 1
ATOM 515 C CA . GLY A 1 74 ? 0.989 7.211 9.075 1.00 92.62 74 GLY A CA 1
ATOM 516 C C . GLY A 1 74 ? 2.229 6.370 8.787 1.00 92.62 74 GLY A C 1
ATOM 517 O O . GLY A 1 74 ? 3.296 6.615 9.354 1.00 92.62 74 GLY A O 1
ATOM 518 N N . VAL A 1 75 ? 2.128 5.399 7.880 1.00 95.12 75 VAL A N 1
ATOM 519 C CA . VAL A 1 75 ? 3.258 4.543 7.474 1.00 95.12 75 VAL A CA 1
ATOM 520 C C . VAL A 1 75 ? 3.555 4.730 6.004 1.00 95.12 75 VAL A C 1
ATOM 522 O O . VAL A 1 75 ? 2.648 4.690 5.185 1.00 95.12 75 VAL A O 1
ATOM 525 N N . ARG A 1 76 ? 4.830 4.888 5.661 1.00 94.88 76 ARG A N 1
ATOM 526 C CA . ARG A 1 76 ? 5.271 4.775 4.276 1.00 94.88 76 ARG A CA 1
ATOM 527 C C . ARG A 1 76 ? 6.024 3.466 4.076 1.00 94.88 76 ARG A C 1
ATOM 529 O O . ARG A 1 76 ? 6.947 3.160 4.834 1.00 94.88 76 ARG A O 1
ATOM 536 N N . ILE A 1 77 ? 5.623 2.731 3.048 1.00 94.06 77 ILE A N 1
ATOM 537 C CA . ILE A 1 77 ? 6.308 1.552 2.528 1.00 94.06 77 ILE A CA 1
ATOM 538 C C . ILE A 1 77 ? 7.012 1.966 1.243 1.00 94.06 77 ILE A C 1
ATOM 540 O O . ILE A 1 77 ? 6.391 2.551 0.361 1.00 94.06 77 ILE A O 1
ATOM 544 N N . GLU A 1 78 ? 8.307 1.703 1.155 1.00 92.25 78 GLU A N 1
ATOM 545 C CA . GLU A 1 78 ? 9.157 2.082 0.028 1.00 92.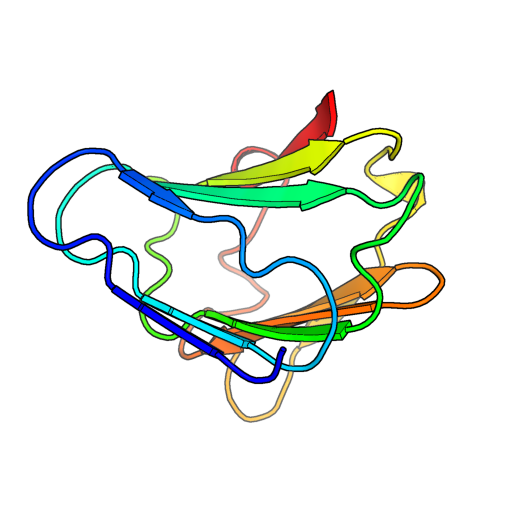25 78 GLU A CA 1
ATOM 546 C C . GLU A 1 78 ? 9.808 0.836 -0.570 1.00 92.25 78 GLU A C 1
ATOM 548 O O . GLU A 1 78 ? 10.215 -0.072 0.160 1.00 92.25 78 GLU A O 1
ATOM 553 N N . TRP A 1 79 ? 9.934 0.816 -1.892 1.00 91.44 79 TRP A N 1
ATOM 554 C CA . TRP A 1 79 ? 10.697 -0.170 -2.655 1.00 91.44 79 TRP A CA 1
ATOM 555 C C . TRP A 1 79 ? 11.552 0.544 -3.705 1.00 91.44 79 TRP A C 1
ATOM 557 O O . TRP A 1 79 ? 11.543 1.773 -3.827 1.00 91.44 79 TRP A O 1
ATOM 567 N N . GLU A 1 80 ? 12.329 -0.217 -4.473 1.00 87.00 80 GLU A N 1
ATOM 568 C CA . GLU A 1 80 ? 13.101 0.362 -5.568 1.00 87.00 80 GLU A C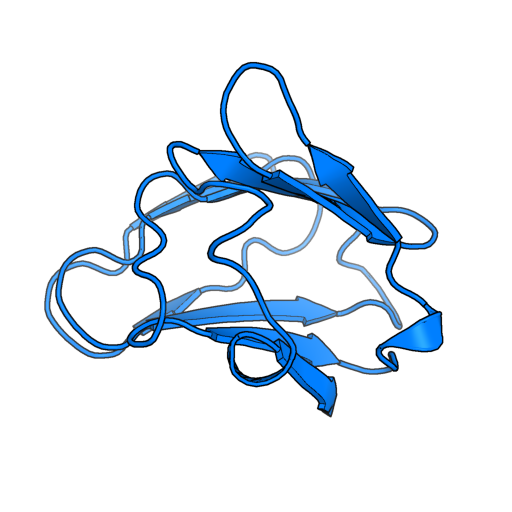A 1
ATOM 569 C C . GLU A 1 80 ? 12.159 0.904 -6.654 1.00 87.00 80 GLU A C 1
ATOM 571 O O . GLU A 1 80 ? 11.534 0.147 -7.387 1.00 87.00 80 GLU A O 1
ATOM 576 N N . GLY A 1 81 ? 12.060 2.232 -6.753 1.00 84.94 81 GLY A N 1
ATOM 577 C CA . GLY A 1 81 ? 11.288 2.910 -7.798 1.00 84.94 81 GLY A CA 1
ATOM 578 C C . GLY A 1 81 ? 9.860 3.311 -7.419 1.00 84.94 81 GLY A C 1
ATOM 579 O O . GLY A 1 81 ? 9.189 3.930 -8.247 1.00 84.94 81 GLY A O 1
ATOM 580 N N . GLY A 1 82 ? 9.410 3.040 -6.189 1.00 90.62 82 GLY A N 1
ATOM 581 C CA . GLY A 1 82 ? 8.074 3.440 -5.755 1.00 90.62 82 GLY A CA 1
ATOM 582 C C . GLY A 1 82 ? 7.844 3.417 -4.248 1.00 90.62 82 GLY A C 1
ATOM 583 O O . GLY A 1 82 ? 8.714 3.054 -3.450 1.00 90.62 82 GLY A O 1
ATOM 584 N N . SER A 1 83 ? 6.662 3.874 -3.855 1.00 93.88 83 SER A N 1
ATOM 585 C CA . SER A 1 83 ? 6.239 3.919 -2.461 1.00 93.88 83 SER A CA 1
ATOM 586 C C . SER A 1 83 ? 4.723 3.952 -2.335 1.00 93.88 83 SER A C 1
ATOM 588 O O . SER A 1 83 ? 4.067 4.571 -3.168 1.00 93.88 83 SER A O 1
ATOM 590 N N . VAL A 1 84 ? 4.199 3.463 -1.215 1.00 95.44 84 VAL A N 1
ATOM 591 C CA . VAL A 1 84 ? 2.821 3.719 -0.790 1.00 95.44 84 VAL A CA 1
ATOM 592 C C . VAL A 1 84 ? 2.787 4.315 0.618 1.00 95.44 84 VAL A C 1
ATOM 594 O O . VAL A 1 84 ? 3.460 3.841 1.537 1.00 95.44 84 VAL A O 1
ATOM 597 N N . GLN A 1 85 ? 2.024 5.392 0.789 1.00 96.50 85 GLN A N 1
A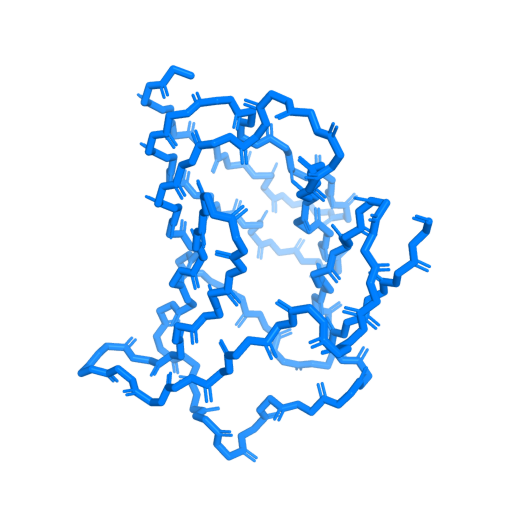TOM 598 C CA . GLN A 1 85 ? 1.683 5.990 2.077 1.00 96.50 85 GLN A CA 1
ATOM 599 C C . GLN A 1 85 ? 0.335 5.444 2.542 1.00 96.50 85 GLN A C 1
ATOM 601 O O . GLN A 1 85 ? -0.675 5.664 1.889 1.00 96.50 85 GLN A O 1
ATOM 606 N N . LEU A 1 86 ? 0.306 4.811 3.707 1.00 97.19 86 LEU A N 1
ATOM 607 C CA . LEU A 1 86 ? -0.921 4.465 4.415 1.00 97.19 86 LEU A CA 1
ATOM 608 C C . LEU A 1 86 ? -1.257 5.612 5.366 1.00 97.19 86 LEU A C 1
ATOM 610 O O . LEU A 1 86 ? -0.471 5.904 6.278 1.00 97.19 86 LEU A O 1
ATOM 614 N N . GLU A 1 87 ? -2.361 6.314 5.134 1.00 96.38 87 GLU A N 1
ATOM 615 C CA . GLU A 1 87 ? -2.789 7.415 5.999 1.00 96.38 87 GLU A CA 1
ATOM 616 C C . GLU A 1 87 ? -3.453 6.894 7.274 1.00 96.38 87 GLU A C 1
ATOM 618 O O . GLU A 1 87 ? -4.181 5.910 7.262 1.00 96.38 87 GLU A O 1
ATOM 623 N N . GLY A 1 88 ? -3.171 7.529 8.412 1.00 93.56 88 GLY A N 1
ATOM 624 C CA . GLY A 1 88 ? -3.777 7.169 9.700 1.00 93.56 88 GLY A CA 1
ATOM 625 C C . GLY A 1 88 ? -3.296 5.846 10.313 1.00 93.56 88 GLY A C 1
ATOM 626 O O . GLY A 1 88 ? -3.545 5.605 11.495 1.00 93.56 88 GLY A O 1
ATOM 627 N N . VAL A 1 89 ? -2.550 5.022 9.572 1.00 94.44 89 VAL A N 1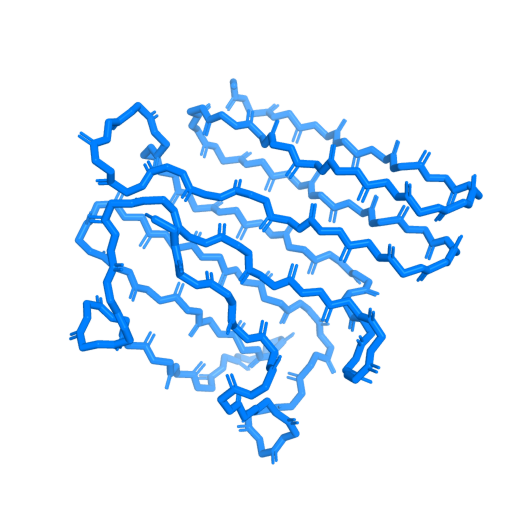
ATOM 628 C CA . VAL A 1 89 ? -1.986 3.757 10.063 1.00 94.44 89 VAL A CA 1
ATOM 629 C C . VAL A 1 89 ? -0.756 4.004 10.936 1.00 94.44 89 VAL A C 1
ATOM 631 O O . VAL A 1 89 ? 0.145 4.764 10.585 1.00 94.44 89 VAL A O 1
ATOM 634 N N . SER A 1 90 ? -0.670 3.326 12.081 1.00 90.81 90 SER A N 1
ATOM 635 C CA . SER A 1 90 ? 0.506 3.387 12.952 1.00 90.81 90 SER A CA 1
ATOM 636 C C . SER A 1 90 ? 1.598 2.426 12.484 1.00 90.81 90 SER A C 1
ATOM 638 O O . SER A 1 90 ? 1.349 1.260 12.194 1.00 90.81 90 SER A O 1
ATOM 640 N N . ARG A 1 91 ? 2.866 2.854 12.525 1.00 87.56 91 ARG A N 1
ATOM 641 C CA . ARG A 1 91 ? 4.001 1.960 12.220 1.00 87.56 91 ARG A CA 1
ATOM 642 C C . ARG A 1 91 ? 4.097 0.758 13.160 1.00 87.56 91 ARG A C 1
ATOM 644 O O . ARG A 1 91 ? 4.720 -0.232 12.791 1.00 87.56 91 ARG A O 1
ATOM 651 N N . ALA A 1 92 ? 3.520 0.852 14.356 1.00 87.94 92 ALA A N 1
ATOM 652 C CA . ALA A 1 92 ? 3.500 -0.237 15.326 1.00 87.94 92 ALA A CA 1
ATOM 653 C C . ALA A 1 92 ? 2.360 -1.243 15.099 1.00 87.94 92 ALA A C 1
ATOM 655 O O . ALA A 1 92 ? 2.418 -2.317 15.686 1.00 87.94 92 ALA A O 1
ATOM 656 N N . SER A 1 93 ? 1.332 -0.887 14.318 1.00 90.31 93 SER A N 1
ATOM 657 C CA . SER A 1 93 ? 0.198 -1.775 14.031 1.00 90.31 93 SER A CA 1
ATOM 658 C C . SER A 1 93 ? 0.378 -2.579 12.754 1.00 90.31 93 SER A C 1
ATOM 660 O O . SER A 1 93 ? -0.294 -3.585 12.617 1.00 90.31 93 SER A O 1
ATOM 662 N N . ILE A 1 94 ? 1.252 -2.133 11.848 1.00 91.25 94 ILE A N 1
ATOM 663 C CA . ILE A 1 94 ? 1.555 -2.872 10.626 1.00 91.25 94 ILE A CA 1
ATOM 664 C C . ILE A 1 94 ? 2.595 -3.964 10.896 1.00 91.25 94 ILE A C 1
ATOM 666 O O . ILE A 1 94 ? 3.664 -3.693 11.469 1.00 91.25 94 ILE A O 1
ATOM 670 N N . ASP A 1 95 ? 2.305 -5.180 10.463 1.00 90.44 95 ASP A N 1
ATOM 671 C CA . ASP A 1 95 ? 3.173 -6.342 10.608 1.00 90.44 95 ASP A CA 1
ATOM 672 C C . ASP A 1 95 ? 3.227 -7.189 9.328 1.00 90.44 95 ASP A C 1
ATOM 674 O O . ASP A 1 95 ? 2.858 -6.725 8.258 1.00 90.44 95 ASP A O 1
ATOM 678 N N . ALA A 1 96 ? 3.822 -8.381 9.399 1.00 89.31 96 ALA A N 1
ATOM 679 C CA . ALA A 1 96 ? 4.061 -9.209 8.220 1.00 89.31 96 ALA A CA 1
ATOM 680 C C . ALA A 1 96 ? 2.776 -9.792 7.604 1.00 89.31 96 ALA A C 1
ATOM 682 O O . ALA A 1 96 ? 2.806 -10.128 6.422 1.00 89.31 96 ALA A O 1
ATOM 683 N N . ASP A 1 97 ? 1.688 -9.904 8.368 1.00 91.75 97 ASP A N 1
ATOM 684 C CA . ASP A 1 97 ? 0.425 -10.481 7.899 1.00 91.75 97 ASP A CA 1
ATOM 685 C C . ASP A 1 97 ? -0.346 -9.502 6.991 1.00 91.75 97 ASP A C 1
ATOM 687 O O . ASP A 1 97 ? -1.153 -9.937 6.172 1.00 91.75 97 ASP A O 1
ATOM 691 N N . ASP A 1 98 ? -0.029 -8.202 7.050 1.00 94.31 98 ASP A N 1
ATOM 692 C CA . ASP A 1 98 ? -0.586 -7.171 6.159 1.00 94.31 98 ASP A CA 1
ATOM 693 C C . ASP A 1 98 ? 0.017 -7.211 4.735 1.00 94.31 98 ASP A C 1
ATOM 695 O O . ASP A 1 98 ? -0.400 -6.454 3.852 1.00 94.31 98 ASP A O 1
ATOM 699 N N . PHE A 1 99 ? 1.020 -8.067 4.495 1.00 95.06 99 PHE A N 1
ATOM 700 C CA . PHE A 1 99 ? 1.739 -8.162 3.224 1.00 95.06 99 PHE A CA 1
ATOM 701 C C . PHE A 1 99 ? 1.578 -9.534 2.575 1.00 95.06 99 PHE A C 1
ATOM 703 O O . PHE A 1 99 ? 1.947 -10.567 3.137 1.00 95.06 99 PHE A O 1
ATOM 710 N N . VAL A 1 100 ? 1.153 -9.538 1.316 1.00 96.00 100 VAL A N 1
ATOM 711 C CA . VAL A 1 100 ? 1.168 -10.720 0.452 1.00 96.00 100 VAL A CA 1
ATOM 712 C C . VAL A 1 100 ? 2.180 -10.506 -0.666 1.00 96.00 100 VAL A C 1
ATOM 714 O O . VAL A 1 100 ? 2.208 -9.457 -1.300 1.00 96.00 100 VAL A O 1
ATOM 717 N N . PHE A 1 101 ? 3.016 -11.511 -0.918 1.00 93.88 101 PHE A N 1
ATOM 718 C CA . PHE A 1 101 ? 3.999 -11.502 -2.003 1.00 93.88 101 PHE A CA 1
ATOM 719 C C . PHE A 1 101 ? 3.672 -12.616 -2.997 1.00 93.88 101 PHE A C 1
ATOM 721 O O . PHE A 1 101 ? 3.474 -13.762 -2.578 1.00 93.88 101 PHE A O 1
ATOM 728 N N . VAL A 1 102 ? 3.621 -12.274 -4.288 1.00 91.75 102 VAL A N 1
ATOM 729 C CA . VAL A 1 102 ? 3.248 -13.170 -5.401 1.00 91.75 102 VAL A CA 1
ATOM 730 C C . VAL A 1 102 ? 4.329 -13.202 -6.476 1.00 91.75 102 VAL A C 1
ATOM 732 O O . VAL A 1 102 ? 4.899 -12.132 -6.801 1.00 91.75 102 VAL A O 1
#

Sequence (102 aa):
GNDRLYGGDGSDRLEGGSGADTLSGGAGSDVFVFDISGSNTGSDTITDFEIGVDVLEFHGATYSNLTSIASGNGVRIEWEGGSVQLEGVSRASIDADDFVFV

Radius of gyration: 12.15 Å; chains: 1; bounding box: 32×25×30 Å

Secondary structure (DSSP, 8-state):
---EEEEEES--EE---SS--EEEEEES--EEEEETTTT--EEEEESS--TTT-EEEEES--GGG-EEEEETTEEEEEETTEEEEEES--TTT--GGGEEE-